Protein AF-A0A8S1SX66-F1 (afdb_monomer)

Structure (mmCIF, N/CA/C/O backbone):
data_AF-A0A8S1SX66-F1
#
_entry.id   AF-A0A8S1SX66-F1
#
loop_
_atom_site.group_PDB
_atom_site.id
_atom_site.type_symbol
_atom_site.label_atom_id
_atom_site.label_alt_id
_atom_site.label_comp_id
_atom_site.label_asym_id
_atom_site.label_entity_id
_atom_site.label_seq_id
_atom_site.pdbx_PDB_ins_code
_atom_site.Cartn_x
_atom_site.Cartn_y
_atom_site.Cartn_z
_atom_site.occupancy
_atom_site.B_iso_or_equiv
_atom_site.auth_seq_id
_atom_site.auth_comp_id
_atom_site.auth_asym_id
_atom_site.auth_atom_id
_atom_site.pdbx_PDB_model_num
ATOM 1 N N . MET A 1 1 ? 19.775 -59.745 -16.592 1.00 40.16 1 MET A N 1
ATOM 2 C CA . MET A 1 1 ? 20.466 -58.451 -16.798 1.00 40.16 1 MET A CA 1
ATOM 3 C C . MET A 1 1 ? 19.422 -57.358 -16.955 1.00 40.16 1 MET A C 1
ATOM 5 O O . MET A 1 1 ? 18.694 -57.362 -17.938 1.00 40.16 1 MET A O 1
ATOM 9 N N . ILE A 1 2 ? 19.294 -56.483 -15.960 1.00 39.69 2 ILE A N 1
ATOM 10 C CA . ILE A 1 2 ? 18.308 -55.395 -15.938 1.00 39.69 2 ILE A CA 1
ATOM 11 C C . ILE A 1 2 ? 18.896 -54.216 -16.726 1.00 39.69 2 ILE A C 1
ATOM 13 O O . ILE A 1 2 ? 19.947 -53.696 -16.360 1.00 39.69 2 ILE A O 1
ATOM 17 N N . LYS A 1 3 ? 18.255 -53.821 -17.834 1.00 41.28 3 LYS A N 1
ATOM 18 C CA . LYS A 1 3 ? 18.639 -52.632 -18.610 1.00 41.28 3 LYS A CA 1
ATOM 19 C C . LYS A 1 3 ? 18.069 -51.392 -17.925 1.00 41.28 3 LYS A C 1
ATOM 21 O O . LYS A 1 3 ? 16.873 -51.134 -18.004 1.00 41.28 3 LYS A O 1
ATOM 26 N N . ILE A 1 4 ? 18.933 -50.633 -17.260 1.00 50.16 4 ILE A N 1
ATOM 27 C CA . ILE A 1 4 ? 18.604 -49.313 -16.721 1.00 50.16 4 ILE A CA 1
ATOM 28 C C . ILE A 1 4 ? 18.578 -48.337 -17.904 1.00 50.16 4 ILE A C 1
ATOM 30 O O . ILE A 1 4 ? 19.611 -48.034 -18.498 1.00 50.16 4 ILE A O 1
ATOM 34 N N . GLN A 1 5 ? 17.385 -47.887 -18.291 1.00 44.50 5 GLN A N 1
ATOM 35 C CA . GLN A 1 5 ? 17.228 -46.760 -19.208 1.00 44.50 5 GLN A CA 1
ATOM 36 C C . GLN A 1 5 ? 17.533 -45.476 -18.439 1.00 44.50 5 GLN A C 1
ATOM 38 O O . GLN A 1 5 ? 16.726 -45.011 -17.635 1.00 4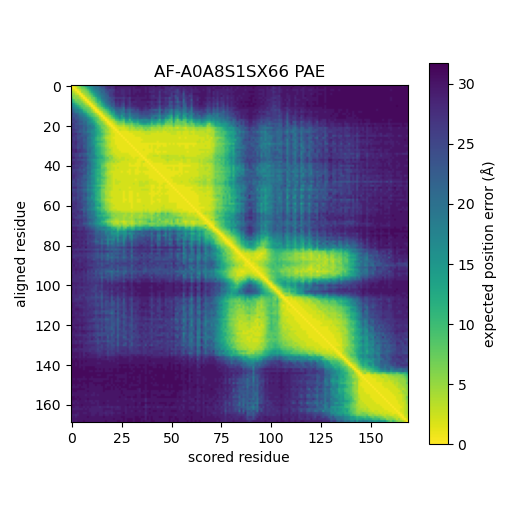4.50 5 GLN A O 1
ATOM 43 N N . ASN A 1 6 ? 18.707 -44.903 -18.693 1.00 43.19 6 ASN A N 1
ATOM 44 C CA . ASN A 1 6 ? 19.032 -43.557 -18.243 1.00 43.19 6 ASN A CA 1
ATOM 45 C C . ASN A 1 6 ? 18.054 -42.581 -18.912 1.00 43.19 6 ASN A C 1
ATOM 47 O O . ASN A 1 6 ? 18.096 -42.383 -20.128 1.00 43.19 6 ASN A O 1
ATOM 51 N N . LYS A 1 7 ? 17.151 -41.986 -18.123 1.00 42.59 7 LYS A N 1
ATOM 52 C CA . LYS A 1 7 ? 16.384 -40.814 -18.547 1.00 42.59 7 LYS A CA 1
ATOM 53 C C . LYS A 1 7 ? 17.382 -39.689 -18.802 1.00 42.59 7 LYS A C 1
ATOM 55 O O . LYS A 1 7 ? 18.031 -39.209 -17.881 1.00 42.59 7 LYS A O 1
ATOM 60 N N . VAL A 1 8 ? 17.526 -39.310 -20.066 1.00 47.22 8 VAL A N 1
ATOM 61 C CA . VAL A 1 8 ? 18.259 -38.109 -20.457 1.00 47.22 8 VAL A CA 1
ATOM 62 C C . VAL A 1 8 ? 17.410 -36.919 -20.025 1.00 47.22 8 VAL A C 1
ATOM 64 O O . VAL A 1 8 ? 16.393 -36.611 -20.649 1.00 47.22 8 VAL A O 1
ATOM 67 N N . ASP A 1 9 ? 17.806 -36.280 -18.928 1.00 44.56 9 ASP A N 1
ATOM 68 C CA . ASP A 1 9 ? 17.253 -35.000 -18.508 1.00 44.56 9 ASP A CA 1
ATOM 69 C C . ASP A 1 9 ? 17.629 -33.940 -19.548 1.00 44.56 9 ASP A C 1
ATOM 71 O O . ASP A 1 9 ? 18.696 -33.327 -19.502 1.00 44.56 9 ASP A O 1
ATOM 75 N N . ASN A 1 10 ? 16.730 -33.706 -20.505 1.00 49.38 10 ASN A N 1
ATO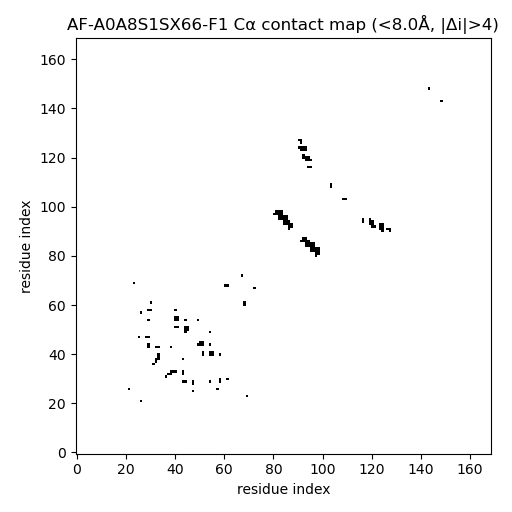M 76 C CA . ASN A 1 10 ? 16.772 -32.537 -21.379 1.00 49.38 10 ASN A CA 1
ATOM 77 C C . ASN A 1 10 ? 16.413 -31.285 -20.564 1.00 49.38 10 ASN A C 1
ATOM 79 O O . ASN A 1 10 ? 15.361 -30.674 -20.745 1.00 49.38 10 ASN A O 1
ATOM 83 N N . SER A 1 11 ? 17.308 -30.876 -19.668 1.00 50.81 11 SER A N 1
ATOM 84 C CA . SER A 1 11 ? 17.275 -29.579 -18.993 1.00 50.81 11 SER A CA 1
ATOM 85 C C . SER A 1 11 ? 17.805 -28.478 -19.922 1.00 50.81 11 SER A C 1
ATOM 87 O O . SER A 1 11 ? 18.683 -27.692 -19.576 1.00 50.81 11 SER A O 1
ATOM 89 N N . GLN A 1 12 ? 17.257 -28.388 -21.138 1.00 55.28 12 GLN A N 1
ATOM 90 C CA . GLN A 1 12 ? 17.475 -27.215 -21.979 1.00 55.28 12 GLN A CA 1
ATOM 91 C C . GLN A 1 12 ? 16.670 -26.056 -21.389 1.00 55.28 12 GLN A C 1
ATOM 93 O O . GLN A 1 12 ? 15.503 -25.841 -21.717 1.00 55.28 12 GLN A O 1
ATOM 98 N N . GLN A 1 13 ? 17.297 -25.303 -20.482 1.00 55.94 13 GLN A N 1
ATOM 99 C CA . GLN A 1 13 ? 16.814 -23.975 -20.130 1.00 55.94 13 GLN A CA 1
ATOM 100 C C . GLN A 1 13 ? 16.628 -23.186 -21.436 1.00 55.94 13 GLN A C 1
ATOM 102 O O . GLN A 1 13 ? 17.541 -23.181 -22.268 1.00 55.94 13 GLN A O 1
ATOM 107 N N . PRO A 1 14 ? 15.476 -22.529 -21.661 1.00 54.72 14 PRO A N 1
ATOM 108 C CA . PRO A 1 14 ? 15.294 -21.735 -22.863 1.00 54.72 14 PRO A CA 1
ATOM 109 C C . PRO A 1 14 ? 16.390 -20.673 -22.883 1.00 54.72 14 PRO A C 1
ATOM 111 O O . PRO A 1 14 ? 16.459 -19.850 -21.969 1.00 54.72 14 PRO A O 1
ATOM 114 N N . LEU A 1 15 ? 17.251 -20.717 -23.909 1.00 56.69 15 LEU A N 1
ATOM 115 C CA . LEU A 1 15 ? 18.276 -19.711 -24.183 1.00 56.69 15 LEU A CA 1
ATOM 116 C C . LEU A 1 15 ? 17.625 -18.337 -24.039 1.00 56.69 15 LEU A C 1
ATOM 118 O O . LEU A 1 15 ? 16.840 -17.915 -24.896 1.00 56.69 15 LEU A O 1
ATOM 122 N N . GLN A 1 16 ? 17.895 -17.663 -22.920 1.00 52.31 16 GLN A N 1
ATOM 123 C CA . GLN A 1 16 ? 17.371 -16.333 -22.670 1.00 52.31 16 GLN A CA 1
ATOM 124 C C . GLN A 1 16 ? 17.992 -15.425 -23.723 1.00 52.31 16 GLN A C 1
ATOM 126 O O . GLN A 1 16 ? 19.132 -14.985 -23.586 1.00 52.31 16 GLN A O 1
ATOM 131 N N . ARG A 1 17 ? 17.257 -15.186 -24.816 1.00 58.44 17 ARG A N 1
ATOM 132 C CA . ARG A 1 17 ? 17.672 -14.268 -25.874 1.00 58.44 17 ARG A CA 1
ATOM 133 C C . ARG A 1 17 ? 17.990 -12.937 -25.208 1.00 58.44 17 ARG A C 1
ATOM 135 O O . ARG A 1 17 ? 17.082 -12.264 -24.711 1.00 58.44 17 ARG A O 1
ATOM 142 N N . GLN A 1 18 ? 19.273 -12.582 -25.174 1.00 59.94 18 GLN A N 1
ATOM 143 C CA . GLN A 1 18 ? 19.711 -11.299 -24.649 1.00 59.94 18 GLN A CA 1
ATOM 144 C C . GLN A 1 18 ? 18.992 -10.215 -25.448 1.00 59.94 18 GLN A C 1
ATOM 146 O O . GLN A 1 18 ? 19.126 -10.107 -26.668 1.00 59.94 18 GLN A O 1
ATOM 151 N N . ARG A 1 19 ? 18.131 -9.456 -24.769 1.00 64.12 19 ARG A N 1
ATOM 152 C CA . ARG A 1 19 ? 17.422 -8.350 -25.406 1.00 64.12 19 ARG A CA 1
ATOM 153 C C . ARG A 1 19 ? 18.451 -7.279 -25.733 1.00 64.12 19 ARG A C 1
ATOM 155 O O . ARG A 1 19 ? 19.083 -6.754 -24.819 1.00 64.12 19 ARG A O 1
ATOM 162 N N . LEU A 1 20 ? 18.574 -6.943 -27.016 1.00 71.38 20 LEU A N 1
ATOM 163 C CA . LEU A 1 20 ? 19.331 -5.773 -27.448 1.00 71.38 20 LEU A CA 1
ATOM 164 C C . LEU A 1 20 ? 18.799 -4.554 -26.692 1.00 71.38 20 LEU A C 1
ATOM 166 O O . LEU A 1 20 ? 17.596 -4.265 -26.716 1.00 71.38 20 LEU A O 1
ATOM 170 N N . LYS A 1 21 ? 19.687 -3.883 -25.958 1.00 79.12 21 LYS A N 1
ATOM 171 C CA . LYS A 1 21 ? 19.344 -2.639 -25.278 1.00 79.12 21 LYS A CA 1
ATOM 172 C C . LYS A 1 21 ? 19.155 -1.576 -26.355 1.00 79.12 21 LYS A C 1
ATOM 174 O O . LYS A 1 21 ? 20.014 -1.396 -27.203 1.00 79.12 21 LYS A O 1
ATOM 179 N N . ILE A 1 22 ? 17.998 -0.923 -26.334 1.00 84.25 22 ILE A N 1
ATOM 180 C CA . ILE A 1 22 ? 17.727 0.244 -27.174 1.00 84.25 22 ILE A CA 1
ATOM 181 C C . ILE A 1 22 ? 18.143 1.470 -26.373 1.00 84.25 22 ILE A C 1
ATOM 183 O O . ILE A 1 22 ? 17.662 1.646 -25.240 1.00 84.25 22 ILE A O 1
ATOM 187 N N . ASP A 1 23 ? 18.998 2.289 -26.974 1.00 88.81 23 ASP A N 1
ATOM 188 C CA . ASP A 1 23 ? 19.523 3.506 -26.368 1.00 88.81 23 ASP A CA 1
ATOM 189 C C . ASP A 1 23 ? 18.421 4.514 -26.046 1.00 88.81 23 ASP A C 1
ATOM 191 O O . ASP A 1 23 ? 17.332 4.520 -26.630 1.00 88.81 23 ASP A O 1
ATOM 195 N N . GLN A 1 24 ? 18.685 5.348 -25.040 1.00 88.12 24 GLN A N 1
ATOM 196 C CA . GLN A 1 24 ? 17.721 6.346 -24.577 1.00 88.12 24 GLN A CA 1
ATOM 197 C C . GLN A 1 24 ? 17.450 7.407 -25.644 1.00 88.12 24 GLN A C 1
ATOM 199 O O . GLN A 1 24 ? 16.295 7.778 -25.829 1.00 88.12 24 GLN A O 1
ATOM 204 N N . GLU A 1 25 ? 18.477 7.813 -26.387 1.00 91.19 25 GLU A N 1
ATOM 205 C CA . GLU A 1 25 ? 18.367 8.777 -27.483 1.00 91.19 25 GLU A CA 1
ATOM 206 C C . GLU A 1 25 ? 17.412 8.285 -28.578 1.00 91.19 25 GLU A C 1
ATOM 208 O O . GLU A 1 25 ? 16.4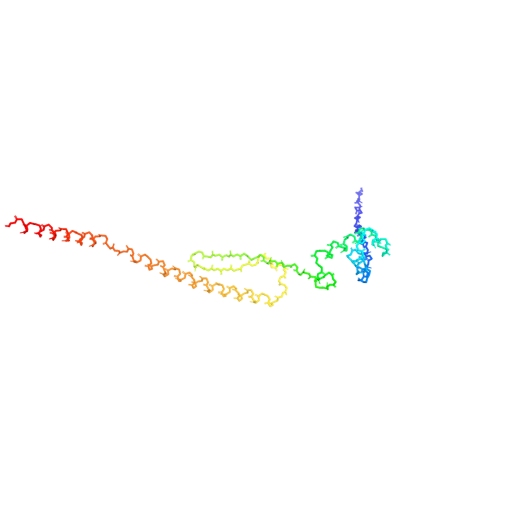73 8.982 -28.951 1.00 91.19 25 GLU A O 1
ATOM 213 N N . VAL A 1 26 ? 17.546 7.023 -28.997 1.00 92.00 26 VAL A N 1
ATOM 214 C CA . VAL A 1 26 ? 16.659 6.408 -29.998 1.00 92.00 26 VAL A CA 1
ATOM 215 C C . VAL A 1 26 ? 15.202 6.376 -29.517 1.00 92.00 26 VAL A C 1
ATOM 217 O O . VAL A 1 26 ? 14.275 6.576 -30.302 1.00 92.00 26 VAL A O 1
ATOM 220 N N . LYS A 1 27 ? 14.968 6.152 -28.217 1.00 93.50 27 LYS A N 1
ATOM 221 C CA . LYS A 1 27 ? 13.613 6.204 -27.641 1.00 93.50 27 LYS A CA 1
ATOM 222 C C . LYS A 1 27 ? 13.053 7.622 -27.635 1.00 93.50 27 LYS A C 1
ATOM 224 O O . LYS A 1 27 ? 11.873 7.784 -27.927 1.00 93.50 27 LYS A O 1
ATOM 229 N N . LEU A 1 28 ? 13.872 8.614 -27.288 1.00 94.00 28 LEU A N 1
ATOM 230 C CA . LEU A 1 28 ? 13.477 10.020 -27.273 1.00 94.00 28 LEU A CA 1
ATOM 231 C C . LEU A 1 28 ? 13.128 10.503 -28.679 1.00 94.00 28 LEU A C 1
ATOM 233 O O . LEU A 1 28 ? 12.046 11.047 -28.876 1.00 94.00 28 LEU A O 1
ATOM 237 N N . ASN A 1 29 ? 13.979 10.207 -29.659 1.00 95.19 29 ASN A N 1
ATOM 238 C CA . ASN A 1 29 ? 13.749 10.576 -31.053 1.00 95.19 29 ASN A CA 1
ATOM 239 C C . ASN A 1 29 ? 12.485 9.908 -31.607 1.00 95.19 29 ASN A C 1
ATOM 241 O O . ASN A 1 29 ? 11.679 10.569 -32.257 1.00 95.19 29 ASN A O 1
ATOM 245 N N . LEU A 1 30 ? 12.241 8.634 -31.268 1.00 96.56 30 LEU A N 1
ATOM 246 C CA . LEU A 1 30 ? 10.982 7.965 -31.602 1.00 96.56 30 LEU A CA 1
ATOM 247 C C . LEU A 1 30 ? 9.767 8.696 -31.014 1.00 96.56 30 LEU A C 1
ATOM 249 O O . LEU A 1 30 ? 8.772 8.874 -31.710 1.00 96.56 30 LEU A O 1
ATOM 253 N N . ILE A 1 31 ? 9.826 9.087 -29.740 1.00 95.81 31 ILE A N 1
ATOM 254 C CA . ILE A 1 31 ? 8.724 9.778 -29.057 1.00 95.81 31 ILE A CA 1
ATOM 255 C C . ILE A 1 31 ? 8.478 11.149 -29.688 1.00 95.81 31 ILE A C 1
ATOM 257 O O . ILE A 1 31 ? 7.333 11.460 -30.005 1.00 95.81 31 ILE A O 1
ATOM 261 N N . ASN A 1 32 ? 9.535 11.924 -29.933 1.00 95.94 32 ASN A N 1
ATOM 262 C CA . ASN A 1 32 ? 9.444 13.235 -30.573 1.00 95.94 32 ASN A CA 1
ATOM 263 C C . ASN A 1 32 ? 8.831 13.129 -31.973 1.00 95.94 32 ASN A C 1
ATOM 265 O O . ASN A 1 32 ? 7.914 13.879 -32.284 1.00 95.94 32 ASN A O 1
ATOM 269 N N . SER A 1 33 ? 9.236 12.140 -32.771 1.00 96.56 33 SER A N 1
ATOM 270 C CA . SER A 1 33 ? 8.639 11.907 -34.089 1.00 96.56 33 SER A CA 1
ATOM 271 C C . SER A 1 33 ? 7.151 11.570 -34.034 1.00 96.56 33 SER A C 1
ATOM 273 O O . SER A 1 33 ? 6.395 11.950 -34.920 1.00 96.56 33 SER A O 1
ATOM 275 N N . VAL A 1 34 ? 6.696 10.862 -32.999 1.00 96.38 34 VAL A N 1
ATOM 276 C CA . VAL A 1 34 ? 5.269 10.535 -32.865 1.00 96.38 34 VAL A CA 1
ATOM 277 C C . VAL A 1 34 ? 4.458 11.711 -32.312 1.00 96.38 34 VAL A C 1
ATOM 279 O O . VAL A 1 34 ? 3.310 11.887 -32.707 1.00 96.38 34 VAL A O 1
ATOM 282 N N . ILE A 1 35 ? 5.021 12.502 -31.396 1.00 94.94 35 ILE A N 1
ATOM 283 C CA . ILE A 1 35 ? 4.288 13.548 -30.663 1.00 94.94 35 ILE A CA 1
ATOM 284 C C . ILE A 1 35 ? 4.413 14.915 -31.325 1.00 94.94 35 ILE A C 1
ATOM 286 O O . ILE A 1 35 ? 3.408 15.587 -31.514 1.00 94.94 35 ILE A O 1
ATOM 290 N N . ASN A 1 36 ? 5.632 15.323 -31.668 1.00 94.12 36 ASN A N 1
ATOM 291 C CA . ASN A 1 36 ? 5.906 16.644 -32.225 1.00 94.12 36 ASN A CA 1
ATOM 292 C C . ASN A 1 36 ? 5.682 16.630 -33.742 1.00 94.12 36 ASN A C 1
ATOM 294 O O . ASN A 1 36 ? 4.975 17.487 -34.267 1.00 94.12 36 ASN A O 1
ATOM 298 N N . ASP A 1 37 ? 6.187 15.601 -34.430 1.00 94.00 37 ASP A N 1
ATOM 299 C CA . ASP A 1 37 ? 6.054 15.480 -35.893 1.00 94.00 37 ASP A CA 1
ATOM 300 C C . ASP A 1 37 ? 4.755 14.766 -36.314 1.00 94.00 37 ASP A C 1
ATOM 302 O O . ASP A 1 37 ? 4.502 14.575 -37.502 1.00 94.00 37 ASP A O 1
ATOM 306 N N . HIS A 1 38 ? 3.925 14.355 -35.345 1.00 94.56 38 HIS A N 1
ATOM 307 C CA . HIS A 1 38 ? 2.633 13.686 -35.551 1.00 94.56 38 HIS A CA 1
ATOM 308 C C . HIS A 1 38 ? 2.705 12.422 -36.431 1.00 94.56 38 HIS A C 1
ATOM 310 O O . HIS A 1 38 ? 1.713 12.007 -37.040 1.00 94.56 38 HIS A O 1
ATOM 316 N N . LEU A 1 39 ? 3.870 11.767 -36.490 1.00 95.38 39 LEU A N 1
ATOM 317 C CA . LEU A 1 39 ? 4.045 10.569 -37.300 1.00 95.38 39 LEU A CA 1
ATOM 318 C C . LEU A 1 39 ? 3.361 9.360 -36.642 1.00 95.38 39 LEU A C 1
ATOM 320 O O . LEU A 1 39 ? 3.549 9.094 -35.451 1.00 95.38 39 LEU A O 1
ATOM 324 N N . PRO A 1 40 ? 2.646 8.520 -37.412 1.00 96.88 40 PRO A N 1
ATOM 325 C CA . PRO A 1 40 ? 2.202 7.221 -36.935 1.00 96.88 40 PRO A CA 1
ATOM 326 C C . PRO A 1 40 ? 3.377 6.404 -36.388 1.00 96.88 40 PRO A C 1
ATOM 328 O O . PRO A 1 40 ? 4.441 6.335 -37.005 1.00 96.88 40 PRO A O 1
ATOM 331 N N . VAL A 1 41 ? 3.164 5.683 -35.282 1.00 96.06 41 VAL A N 1
ATOM 332 C CA . VAL A 1 41 ? 4.206 4.869 -34.614 1.00 96.06 41 VAL A CA 1
ATOM 333 C C . VAL A 1 41 ? 4.932 3.932 -35.587 1.00 96.06 41 VAL A C 1
ATOM 335 O O . VAL A 1 41 ? 6.123 3.679 -35.442 1.00 96.06 41 VAL A O 1
ATOM 338 N N . TYR A 1 42 ? 4.228 3.415 -36.596 1.00 96.69 42 TYR A N 1
ATOM 339 C CA . TYR A 1 42 ? 4.817 2.581 -37.643 1.00 96.69 42 TYR A CA 1
ATOM 340 C C . TYR A 1 42 ? 5.829 3.332 -38.522 1.00 96.69 42 TYR A C 1
ATOM 342 O O . TYR A 1 42 ? 6.895 2.795 -38.820 1.00 96.69 42 TYR A O 1
ATOM 350 N N . GLN A 1 43 ? 5.519 4.568 -38.912 1.00 96.19 43 GLN A N 1
ATOM 351 C CA . GLN A 1 43 ? 6.401 5.405 -39.726 1.00 96.19 43 GLN A CA 1
ATOM 352 C C . GLN A 1 43 ? 7.603 5.886 -38.909 1.00 96.19 43 GLN A C 1
ATOM 354 O O . GLN A 1 43 ? 8.740 5.740 -39.356 1.00 96.19 43 GLN A O 1
ATOM 359 N N . ALA A 1 44 ? 7.378 6.322 -37.667 1.00 96.62 44 ALA A N 1
ATOM 360 C CA . ALA A 1 44 ? 8.459 6.684 -36.752 1.00 96.62 44 ALA A CA 1
ATOM 361 C C . ALA A 1 44 ? 9.387 5.485 -36.454 1.00 96.62 44 ALA A C 1
ATOM 363 O O . ALA A 1 44 ? 10.605 5.636 -36.379 1.00 96.62 44 ALA A O 1
ATOM 364 N N . ALA A 1 45 ? 8.843 4.264 -36.357 1.00 96.44 45 ALA A N 1
ATOM 365 C CA . ALA A 1 45 ? 9.651 3.054 -36.196 1.00 96.44 45 ALA A CA 1
ATOM 366 C C . ALA A 1 45 ? 10.578 2.805 -37.395 1.00 96.44 45 ALA A C 1
ATOM 368 O O . ALA A 1 45 ? 11.740 2.456 -37.196 1.00 96.44 45 ALA A O 1
ATOM 369 N N . LYS A 1 46 ? 10.086 3.004 -38.627 1.00 95.25 46 LYS A N 1
ATOM 370 C CA . LYS A 1 46 ? 10.917 2.902 -39.836 1.00 95.25 46 LYS A CA 1
ATOM 371 C C . LYS A 1 46 ? 12.021 3.955 -39.850 1.00 95.25 46 LYS A C 1
ATOM 373 O O . LYS A 1 46 ? 13.168 3.599 -40.105 1.00 95.25 46 LYS A O 1
ATOM 378 N N . LEU A 1 47 ? 11.681 5.206 -39.533 1.00 95.31 47 LEU A N 1
ATOM 379 C CA . LEU A 1 47 ? 12.621 6.330 -39.507 1.00 95.31 47 LEU A CA 1
ATOM 380 C C . LEU A 1 47 ? 13.806 6.054 -38.568 1.00 95.31 47 LEU A C 1
ATOM 382 O O . LEU A 1 47 ? 14.962 6.198 -38.957 1.00 95.31 47 LEU A O 1
ATOM 386 N N . HIS A 1 48 ? 13.517 5.548 -37.368 1.00 93.12 48 HIS A N 1
ATOM 387 C CA . HIS A 1 48 ? 14.522 5.266 -36.335 1.00 93.12 48 HIS A CA 1
ATOM 388 C C . HIS A 1 48 ? 15.072 3.833 -36.376 1.00 93.12 48 HIS A C 1
ATOM 390 O O . HIS A 1 48 ? 15.670 3.370 -35.405 1.00 93.12 48 HIS A O 1
ATOM 396 N N . LYS A 1 49 ? 14.863 3.105 -37.484 1.00 94.00 49 LYS A N 1
ATOM 397 C CA . LYS A 1 49 ? 15.352 1.728 -37.704 1.00 94.00 49 LYS A CA 1
ATOM 398 C C . LYS A 1 49 ? 14.983 0.753 -36.568 1.00 94.00 49 LYS A C 1
ATOM 400 O O . LYS A 1 49 ? 15.740 -0.156 -36.226 1.00 94.00 49 LYS A O 1
ATOM 405 N N . LEU A 1 50 ? 13.791 0.913 -35.991 1.00 92.44 50 LEU A N 1
ATOM 406 C CA . LEU A 1 50 ? 13.247 0.060 -34.936 1.00 92.44 50 LEU A CA 1
ATOM 407 C C . LEU A 1 50 ? 12.215 -0.930 -35.481 1.00 92.44 50 LEU A C 1
ATOM 409 O O . LEU A 1 50 ? 11.397 -0.621 -36.346 1.00 92.44 50 LEU A O 1
ATOM 413 N N . LYS A 1 51 ? 12.162 -2.126 -34.882 1.00 94.19 51 LYS A N 1
ATOM 414 C CA . LYS A 1 51 ? 11.022 -3.031 -35.083 1.00 94.19 51 LYS A CA 1
ATOM 415 C C . LYS A 1 51 ? 9.748 -2.356 -34.579 1.00 94.19 51 LYS A C 1
ATOM 417 O O . LYS A 1 51 ? 9.717 -1.848 -33.457 1.00 94.19 51 LYS A O 1
ATOM 422 N N . TYR A 1 52 ? 8.676 -2.437 -35.367 1.00 95.19 52 TYR A N 1
ATOM 423 C CA . TYR A 1 52 ? 7.389 -1.836 -35.015 1.00 95.19 52 TYR A CA 1
ATOM 424 C C . TYR A 1 52 ? 6.873 -2.287 -33.639 1.00 95.19 52 TYR A C 1
ATOM 426 O O . TYR A 1 52 ? 6.401 -1.465 -32.859 1.00 95.19 52 TYR A O 1
ATOM 434 N N . SER A 1 53 ? 7.021 -3.571 -33.293 1.00 94.50 53 SER A N 1
ATOM 435 C CA . SER A 1 53 ? 6.633 -4.089 -31.974 1.00 94.50 53 SER A CA 1
ATOM 436 C C . SER A 1 53 ? 7.377 -3.386 -30.835 1.00 94.50 53 SER A C 1
ATOM 438 O O . SER A 1 53 ? 6.750 -2.953 -29.869 1.00 94.50 53 SER A O 1
ATOM 440 N N . SER A 1 54 ? 8.693 -3.200 -30.967 1.00 93.31 54 SER A N 1
ATOM 441 C CA . SER A 1 54 ? 9.507 -2.459 -29.999 1.00 93.31 54 SER A CA 1
ATOM 442 C C . SER A 1 54 ? 9.060 -1.004 -29.889 1.00 93.31 54 SER A C 1
ATOM 444 O O . SER A 1 54 ? 8.841 -0.526 -28.778 1.00 93.31 54 SER A O 1
ATOM 446 N N . ALA A 1 55 ? 8.860 -0.321 -31.019 1.00 94.88 55 ALA A N 1
ATOM 447 C CA . ALA A 1 55 ? 8.399 1.067 -31.051 1.00 94.88 55 ALA A CA 1
ATOM 448 C C . ALA A 1 55 ? 7.023 1.235 -30.386 1.00 94.88 55 ALA A C 1
ATOM 450 O O . ALA A 1 55 ? 6.839 2.111 -29.541 1.00 94.88 55 ALA A O 1
ATOM 451 N N . LYS A 1 56 ? 6.082 0.327 -30.674 1.00 96.06 56 LYS A N 1
ATOM 452 C CA . LYS A 1 56 ? 4.759 0.279 -30.037 1.00 96.06 56 LYS A CA 1
ATOM 453 C C . LYS A 1 56 ? 4.861 0.106 -28.522 1.00 96.06 56 LYS A C 1
ATOM 455 O O . LYS A 1 56 ? 4.143 0.774 -27.781 1.00 96.06 56 LYS A O 1
ATOM 460 N N . HIS A 1 57 ? 5.748 -0.767 -28.044 1.00 93.00 57 HIS A N 1
ATOM 461 C CA . HIS A 1 57 ? 5.976 -0.951 -26.608 1.00 93.00 57 HIS A CA 1
ATOM 462 C C . HIS A 1 57 ? 6.602 0.280 -25.944 1.00 93.00 57 HIS A C 1
ATOM 464 O O . HIS A 1 57 ? 6.162 0.664 -24.860 1.00 93.00 57 HIS A O 1
ATOM 470 N N . ILE A 1 58 ? 7.599 0.895 -26.584 1.00 92.31 58 ILE A N 1
ATOM 471 C CA . ILE A 1 58 ? 8.262 2.119 -26.110 1.00 92.31 58 ILE A CA 1
ATOM 472 C C . ILE A 1 58 ? 7.230 3.240 -25.973 1.00 92.31 58 ILE A C 1
ATOM 474 O O . ILE A 1 58 ? 7.070 3.786 -24.883 1.00 92.31 58 ILE A O 1
ATOM 478 N N . PHE A 1 59 ? 6.467 3.507 -27.034 1.00 94.44 59 PHE A N 1
ATOM 479 C CA . PHE A 1 59 ? 5.480 4.581 -27.048 1.00 94.44 59 PHE A CA 1
ATOM 480 C C . PHE A 1 59 ? 4.340 4.348 -26.046 1.00 94.44 59 PHE A C 1
ATOM 482 O O . PHE A 1 59 ? 3.991 5.244 -25.282 1.00 94.44 59 PHE A O 1
ATOM 489 N N . ARG A 1 60 ? 3.819 3.117 -25.946 1.00 93.25 60 ARG A N 1
ATOM 490 C CA . ARG A 1 60 ? 2.801 2.768 -24.938 1.00 93.25 60 ARG A CA 1
ATOM 491 C C . ARG A 1 60 ? 3.300 2.986 -23.507 1.00 93.25 60 ARG A C 1
ATOM 493 O O . ARG A 1 60 ? 2.529 3.397 -22.645 1.00 93.25 60 ARG A O 1
ATOM 500 N N . ASN A 1 61 ? 4.561 2.660 -23.228 1.00 89.00 61 ASN A N 1
ATOM 501 C CA . ASN A 1 61 ? 5.148 2.883 -21.908 1.00 89.00 61 ASN A CA 1
ATOM 502 C C . ASN A 1 61 ? 5.337 4.376 -21.623 1.00 89.00 61 ASN A C 1
ATOM 504 O O . ASN A 1 61 ? 5.088 4.791 -20.497 1.00 89.00 61 ASN A O 1
ATOM 508 N N . TYR A 1 62 ? 5.707 5.167 -22.633 1.00 91.00 62 TYR A N 1
ATOM 509 C CA . TYR A 1 62 ? 5.764 6.622 -22.519 1.00 91.00 62 TYR A CA 1
ATOM 510 C C . TYR A 1 62 ? 4.388 7.212 -22.197 1.00 91.00 62 TYR A C 1
ATOM 512 O O . TYR A 1 62 ? 4.257 7.924 -21.210 1.00 91.00 62 TYR A O 1
ATOM 520 N N . GLN A 1 63 ? 3.335 6.830 -22.926 1.00 91.06 63 GLN A N 1
ATOM 521 C CA . GLN A 1 63 ? 1.969 7.311 -22.661 1.00 91.06 63 GLN A CA 1
ATOM 522 C C . GLN A 1 63 ? 1.471 6.989 -21.243 1.00 91.06 63 GLN A C 1
ATOM 524 O O . GLN A 1 63 ? 0.673 7.729 -20.679 1.00 91.06 63 GLN A O 1
ATOM 529 N N . ARG A 1 64 ? 1.930 5.879 -20.656 1.00 86.25 64 ARG A N 1
ATOM 530 C CA . ARG A 1 64 ? 1.552 5.466 -19.296 1.00 86.25 64 ARG A CA 1
ATOM 531 C C . ARG A 1 64 ? 2.261 6.246 -18.193 1.00 86.25 64 A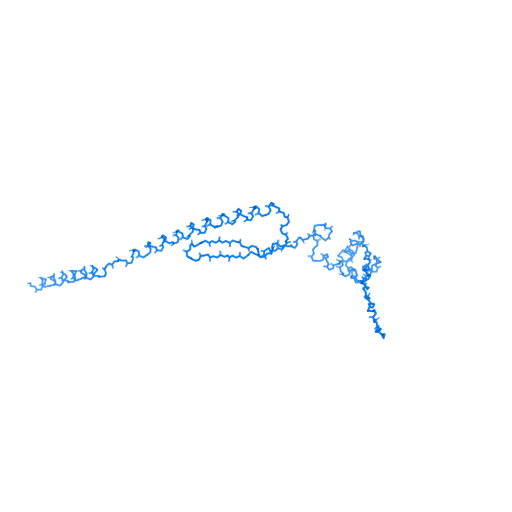RG A C 1
ATOM 533 O O . ARG A 1 64 ? 1.800 6.212 -17.055 1.00 86.25 64 ARG A O 1
ATOM 540 N N . ASP A 1 65 ? 3.405 6.848 -18.493 1.00 82.81 65 ASP A N 1
ATOM 541 C CA . ASP A 1 65 ? 4.249 7.501 -17.497 1.00 82.81 65 ASP A CA 1
ATOM 542 C C . ASP A 1 65 ? 5.136 8.564 -18.148 1.00 82.81 65 ASP A C 1
ATOM 544 O O . ASP A 1 65 ? 6.362 8.463 -18.150 1.00 82.81 65 ASP A O 1
ATOM 548 N N . THR A 1 66 ? 4.504 9.574 -18.744 1.00 83.38 66 THR A N 1
ATOM 549 C CA . THR A 1 66 ? 5.185 10.587 -19.564 1.00 83.38 66 THR A CA 1
ATOM 550 C C . THR A 1 66 ? 6.282 11.312 -18.787 1.00 83.38 66 THR A C 1
ATOM 552 O O . THR A 1 66 ? 7.348 11.579 -19.333 1.00 83.38 66 THR A O 1
ATOM 555 N N . HIS A 1 67 ? 6.058 11.576 -17.497 1.00 80.31 67 HIS A N 1
ATOM 556 C CA . HIS A 1 67 ? 6.981 12.330 -16.643 1.00 80.31 67 HIS A CA 1
ATOM 557 C C . HIS A 1 67 ? 8.173 11.497 -16.153 1.00 80.31 67 HIS A C 1
ATOM 559 O O . HIS A 1 67 ? 9.257 12.039 -15.959 1.00 80.31 67 HIS A O 1
ATOM 565 N N . ASN A 1 68 ? 8.008 10.179 -15.981 1.00 78.75 68 ASN A N 1
ATOM 566 C CA . ASN A 1 68 ? 9.066 9.305 -15.457 1.00 78.75 68 ASN A CA 1
ATOM 567 C C . ASN A 1 68 ? 9.624 8.325 -16.489 1.00 78.75 68 ASN A C 1
ATOM 569 O O . ASN A 1 68 ? 10.416 7.455 -16.137 1.00 78.75 68 ASN A O 1
ATOM 573 N N . PHE A 1 69 ? 9.250 8.445 -17.762 1.00 81.69 69 PHE A N 1
ATOM 574 C CA . PHE A 1 69 ? 9.599 7.463 -18.787 1.00 81.69 69 PHE A CA 1
ATOM 575 C C . PHE A 1 69 ? 11.113 7.200 -18.911 1.00 81.69 69 PHE A C 1
ATOM 577 O O . PHE A 1 69 ? 11.536 6.056 -19.097 1.00 81.69 69 PHE A O 1
ATOM 584 N N . PHE A 1 70 ? 11.933 8.246 -18.775 1.00 79.94 70 PHE A N 1
ATOM 585 C CA . PHE A 1 70 ? 13.397 8.144 -18.796 1.00 79.94 70 PHE A CA 1
ATOM 586 C C . PHE A 1 70 ? 14.028 8.050 -17.406 1.00 79.94 70 PHE A C 1
ATOM 588 O O . PHE A 1 70 ? 15.238 7.824 -17.297 1.00 79.94 70 PHE A O 1
ATOM 595 N N . SER A 1 71 ? 13.242 8.210 -16.341 1.00 77.25 71 SER A N 1
ATOM 596 C CA . SER A 1 71 ? 13.781 8.173 -14.991 1.00 77.25 71 SER A CA 1
ATOM 597 C C . SER A 1 71 ? 14.146 6.733 -14.617 1.00 77.25 71 SER A C 1
ATOM 599 O O . SER A 1 71 ? 13.447 5.763 -14.914 1.00 77.25 71 SER A O 1
ATOM 601 N N . LYS A 1 72 ? 15.289 6.565 -13.941 1.00 66.31 72 LYS A N 1
ATOM 602 C CA . LYS A 1 72 ? 15.703 5.263 -13.388 1.00 66.31 72 LYS A CA 1
ATOM 603 C C . LYS A 1 72 ? 14.861 4.859 -12.168 1.00 66.31 72 LYS A C 1
ATOM 605 O O . LYS A 1 72 ? 15.055 3.767 -11.632 1.00 66.31 72 LYS A O 1
ATOM 610 N N . GLN A 1 73 ? 13.939 5.714 -11.713 1.00 57.59 73 GLN A N 1
ATOM 611 C CA . GLN A 1 73 ? 13.059 5.431 -10.585 1.00 57.59 73 GLN A CA 1
ATOM 612 C C . GLN A 1 73 ? 11.980 4.436 -11.007 1.00 57.59 73 GLN A C 1
ATOM 614 O O . GLN A 1 73 ? 10.852 4.767 -11.361 1.00 57.59 73 GLN A O 1
ATOM 619 N N . ARG A 1 74 ? 12.336 3.155 -10.931 1.00 56.53 74 ARG A N 1
ATOM 620 C CA . ARG A 1 74 ? 11.376 2.058 -10.979 1.00 56.53 74 ARG A CA 1
ATOM 621 C C . ARG A 1 74 ? 10.327 2.312 -9.895 1.00 56.53 74 ARG A C 1
ATOM 623 O O . ARG A 1 74 ? 10.673 2.263 -8.715 1.00 56.53 74 ARG A O 1
ATOM 630 N N . LYS A 1 75 ? 9.065 2.554 -10.281 1.00 58.88 75 LYS A N 1
ATOM 631 C CA . LYS A 1 75 ? 7.926 2.601 -9.348 1.00 58.88 75 LYS A CA 1
ATOM 632 C C . LYS A 1 75 ? 8.020 1.375 -8.439 1.00 58.88 75 LYS A C 1
ATOM 634 O O . LYS A 1 75 ? 7.859 0.241 -8.905 1.00 58.88 75 LYS A O 1
ATOM 639 N N . ARG A 1 76 ? 8.384 1.582 -7.168 1.00 55.88 76 ARG A N 1
ATOM 640 C CA . ARG A 1 76 ? 8.468 0.495 -6.190 1.00 55.88 76 ARG A CA 1
ATOM 641 C C . ARG A 1 76 ? 7.063 -0.079 -6.084 1.00 55.88 76 ARG A C 1
ATOM 643 O O . ARG A 1 76 ? 6.127 0.636 -5.741 1.00 55.88 76 ARG A O 1
ATOM 650 N N . ARG A 1 77 ? 6.899 -1.360 -6.421 1.00 56.94 77 ARG A N 1
ATOM 651 C CA . ARG A 1 77 ? 5.662 -2.071 -6.095 1.00 56.94 77 ARG A CA 1
ATOM 652 C C . ARG A 1 77 ? 5.556 -2.054 -4.576 1.00 56.94 77 ARG A C 1
ATOM 654 O O . ARG A 1 77 ? 6.417 -2.619 -3.907 1.00 56.94 77 ARG A O 1
ATOM 661 N N . LEU A 1 78 ? 4.545 -1.370 -4.051 1.00 52.84 78 LEU A N 1
ATOM 662 C CA . LEU A 1 78 ? 4.239 -1.398 -2.631 1.00 52.84 78 LEU A CA 1
ATOM 663 C C . LEU A 1 78 ? 3.762 -2.818 -2.303 1.00 52.84 78 LEU A C 1
ATOM 665 O O . LEU A 1 78 ? 2.604 -3.155 -2.540 1.00 52.84 78 LEU A O 1
ATOM 669 N N . MET A 1 79 ? 4.658 -3.681 -1.823 1.00 55.09 79 MET A N 1
ATOM 670 C CA . MET A 1 79 ? 4.231 -4.937 -1.216 1.00 55.09 79 MET A CA 1
ATOM 671 C C . MET A 1 79 ? 3.644 -4.592 0.147 1.00 55.09 79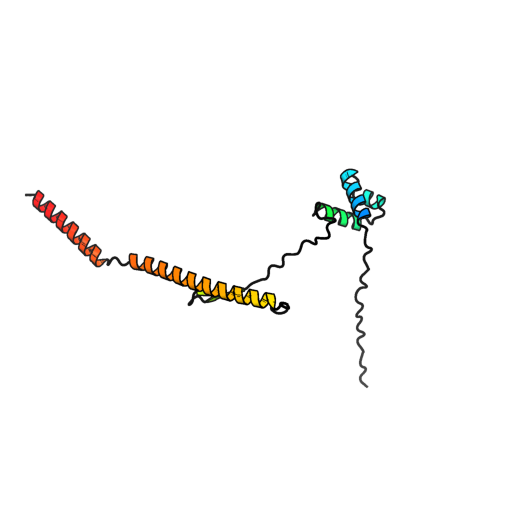 MET A C 1
ATOM 673 O O . MET A 1 79 ? 4.376 -4.273 1.082 1.00 55.09 79 MET A O 1
ATOM 677 N N . ARG A 1 80 ? 2.314 -4.600 0.245 1.00 53.75 80 ARG A N 1
ATOM 678 C CA . ARG A 1 80 ? 1.639 -4.534 1.540 1.00 53.75 80 ARG A CA 1
ATOM 679 C C . ARG A 1 80 ? 1.934 -5.847 2.264 1.00 53.75 80 ARG A C 1
ATOM 681 O O . ARG A 1 80 ? 1.583 -6.909 1.756 1.00 53.75 80 ARG A O 1
ATOM 688 N N . LYS A 1 81 ? 2.626 -5.781 3.405 1.00 59.16 81 LYS A N 1
ATOM 689 C CA . LYS A 1 81 ? 2.794 -6.942 4.285 1.00 59.16 81 LYS A CA 1
ATOM 690 C C . LYS A 1 81 ? 1.408 -7.296 4.841 1.00 59.16 81 LYS A C 1
ATOM 692 O O . LYS A 1 81 ? 0.730 -6.428 5.383 1.00 59.16 81 LYS A O 1
ATOM 697 N N . CYS A 1 82 ? 0.970 -8.540 4.668 1.00 56.72 82 CYS A N 1
ATOM 698 C CA . CYS A 1 82 ? -0.242 -9.041 5.313 1.00 56.72 82 CYS A CA 1
ATOM 699 C C . CYS A 1 82 ? 0.081 -9.295 6.791 1.00 56.72 82 CYS A C 1
ATOM 701 O O . CYS A 1 82 ? 0.834 -10.217 7.109 1.00 56.72 82 CYS A O 1
ATOM 703 N N . GLN A 1 83 ? -0.441 -8.445 7.673 1.00 69.56 83 GLN A N 1
ATOM 704 C CA . GLN A 1 83 ? -0.385 -8.644 9.118 1.00 69.56 83 GLN A CA 1
ATOM 705 C C . GLN A 1 83 ? -1.685 -9.306 9.555 1.00 69.56 83 GLN A C 1
ATOM 707 O O . GLN A 1 83 ? -2.768 -8.809 9.251 1.00 69.56 83 GLN A O 1
ATOM 712 N N . ASN A 1 84 ? -1.577 -10.430 10.253 1.00 77.62 84 ASN A N 1
ATOM 713 C CA . ASN A 1 84 ? -2.710 -11.011 10.953 1.00 77.62 84 ASN A CA 1
ATOM 714 C C . ASN A 1 84 ? -2.847 -10.343 12.308 1.00 77.62 84 ASN A C 1
ATOM 716 O O . ASN A 1 84 ? -1.854 -9.978 12.935 1.00 77.62 84 ASN A O 1
ATOM 720 N N . ILE A 1 85 ? -4.081 -10.201 12.761 1.00 81.25 85 ILE A N 1
ATOM 721 C CA . ILE A 1 85 ? -4.402 -9.569 14.032 1.00 81.25 85 ILE A CA 1
ATOM 722 C C . ILE A 1 85 ? -5.068 -10.634 14.892 1.00 81.25 85 ILE A C 1
ATOM 724 O O . ILE A 1 85 ? -6.047 -11.246 14.469 1.00 81.25 85 ILE A O 1
ATOM 728 N N . ILE A 1 86 ? -4.520 -10.872 16.080 1.00 81.12 86 ILE A N 1
ATOM 729 C CA . ILE A 1 86 ? -5.117 -11.744 17.091 1.00 81.12 86 ILE A CA 1
ATOM 730 C C . ILE A 1 86 ? -5.660 -10.840 18.189 1.00 81.12 86 ILE A C 1
ATOM 732 O O . ILE A 1 86 ? -4.930 -9.989 18.694 1.00 81.12 86 ILE A O 1
ATOM 736 N N . ILE A 1 87 ? -6.930 -11.026 18.539 1.00 84.62 87 ILE A N 1
ATOM 737 C CA . ILE A 1 87 ? -7.609 -10.270 19.590 1.00 84.62 87 ILE A CA 1
ATOM 738 C C . ILE A 1 87 ? -8.069 -11.264 20.650 1.00 84.62 87 ILE A C 1
ATOM 740 O O . ILE A 1 87 ? -8.871 -12.150 20.355 1.00 84.62 87 ILE A O 1
ATOM 744 N N . ASP A 1 88 ? -7.569 -11.122 21.872 1.00 85.50 88 ASP A N 1
ATOM 745 C CA . ASP A 1 88 ? -8.138 -11.797 23.033 1.00 85.50 88 ASP A CA 1
ATOM 746 C C . ASP A 1 88 ? -9.328 -10.979 23.543 1.00 85.50 88 ASP A C 1
ATOM 748 O O . ASP A 1 88 ? -9.180 -9.863 24.035 1.00 85.50 88 ASP A O 1
ATOM 752 N N . VAL A 1 89 ? -10.526 -11.539 23.404 1.00 82.00 89 VAL A N 1
ATOM 753 C CA . VAL A 1 89 ? -11.787 -10.869 23.740 1.00 82.00 89 VAL A CA 1
ATOM 754 C C . VAL A 1 89 ? -11.972 -10.724 25.254 1.00 82.00 89 VAL A C 1
ATOM 756 O O . VAL A 1 89 ? -12.653 -9.801 25.696 1.00 82.00 89 VAL A O 1
ATOM 759 N N . ALA A 1 90 ? -11.365 -11.605 26.055 1.00 82.62 90 ALA A N 1
ATOM 760 C CA . ALA A 1 90 ? -11.506 -11.571 27.508 1.00 82.62 90 ALA A CA 1
ATOM 761 C C . ALA A 1 90 ? -10.643 -10.471 28.141 1.00 82.62 90 ALA A C 1
ATOM 763 O O . ALA A 1 90 ? -11.057 -9.839 29.112 1.00 82.62 90 ALA A O 1
ATOM 764 N N . SER A 1 91 ? -9.451 -10.236 27.587 1.00 82.81 91 SER A N 1
ATOM 765 C CA . SER A 1 91 ? -8.499 -9.240 28.093 1.00 82.81 91 SER A CA 1
ATOM 766 C C . SER A 1 91 ? -8.440 -7.951 27.268 1.00 82.81 91 SER A C 1
ATOM 768 O O . SER A 1 91 ? -7.837 -6.971 27.707 1.00 82.81 91 SER A O 1
ATOM 770 N N . GLY A 1 92 ? -9.027 -7.947 26.069 1.00 81.00 92 GLY A N 1
ATOM 771 C CA . GLY A 1 92 ? -8.879 -6.868 25.095 1.00 81.00 92 GLY A CA 1
ATOM 772 C C . GLY A 1 92 ? -7.466 -6.758 24.514 1.00 81.00 92 GLY A C 1
ATOM 773 O O . GLY A 1 92 ? -7.109 -5.723 23.950 1.00 81.00 92 GLY A O 1
ATOM 774 N N . GLU A 1 93 ? -6.622 -7.782 24.669 1.00 87.88 93 GLU A N 1
ATOM 775 C CA . GLU A 1 93 ? -5.253 -7.756 24.160 1.00 87.88 93 GLU A CA 1
ATOM 776 C C . GLU A 1 93 ? -5.215 -7.975 22.641 1.00 87.88 93 GLU A C 1
ATOM 778 O O . GLU A 1 93 ? -5.702 -8.987 22.137 1.00 87.88 93 GLU A O 1
ATOM 783 N N . ILE A 1 94 ? -4.591 -7.048 21.909 1.00 86.06 94 ILE A N 1
ATOM 784 C CA . ILE A 1 94 ? -4.381 -7.142 20.462 1.00 86.06 94 ILE A CA 1
ATOM 785 C C . ILE A 1 94 ? -2.902 -7.435 20.191 1.00 86.06 94 ILE A C 1
ATOM 787 O O . ILE A 1 94 ? -2.017 -6.724 20.668 1.00 86.06 94 ILE A O 1
ATOM 791 N N . LYS A 1 95 ? -2.624 -8.468 19.390 1.00 83.00 95 LYS A N 1
ATOM 792 C CA . LYS A 1 95 ? -1.274 -8.831 18.926 1.00 83.00 95 LYS A CA 1
ATOM 793 C C . LYS A 1 95 ? -1.226 -8.852 17.402 1.00 83.00 95 LYS A C 1
ATOM 795 O O . LYS A 1 95 ? -2.079 -9.475 16.767 1.00 83.00 95 LYS A O 1
ATOM 800 N N . LEU A 1 96 ? -0.212 -8.218 16.810 1.00 79.38 96 LEU A N 1
ATOM 801 C CA . LEU A 1 96 ? 0.036 -8.272 15.368 1.00 79.38 96 LEU A CA 1
ATOM 802 C C . LEU A 1 96 ? 1.001 -9.424 15.061 1.00 79.38 96 LEU A C 1
ATOM 804 O O . LEU A 1 96 ? 2.106 -9.511 15.600 1.00 79.38 96 LEU A O 1
ATOM 808 N N . PHE A 1 97 ? 0.594 -10.323 14.175 1.00 72.25 97 PHE A N 1
ATOM 809 C CA . PHE A 1 97 ? 1.372 -11.483 13.765 1.00 72.25 97 PHE A CA 1
ATOM 810 C C . PHE A 1 97 ? 1.666 -11.418 12.265 1.00 72.25 97 PHE A C 1
ATOM 812 O O . PHE A 1 97 ? 0.759 -11.422 11.436 1.00 72.25 97 PHE A O 1
ATOM 819 N N . GLU A 1 98 ? 2.940 -11.389 11.881 1.00 67.88 98 GLU A N 1
ATOM 820 C CA . GLU A 1 98 ? 3.328 -11.522 10.474 1.00 67.88 98 GLU A CA 1
ATOM 821 C C . GLU A 1 98 ? 3.432 -13.014 10.113 1.00 67.88 98 GLU A C 1
ATOM 823 O O . GLU A 1 98 ? 4.284 -13.725 10.638 1.00 67.88 98 GLU A O 1
ATOM 828 N N . GLN A 1 99 ? 2.577 -13.507 9.205 1.00 58.41 99 GLN A N 1
ATOM 829 C CA . GLN A 1 99 ? 2.524 -14.939 8.846 1.00 58.41 99 GLN A CA 1
ATOM 830 C C . GLN A 1 99 ? 3.672 -15.435 7.950 1.00 58.41 99 GLN A C 1
ATOM 832 O O . GLN A 1 99 ? 3.709 -16.616 7.635 1.00 58.41 99 GLN A O 1
ATOM 837 N N . ASN A 1 100 ? 4.626 -14.592 7.547 1.00 53.09 100 ASN A N 1
ATOM 838 C CA . ASN A 1 100 ? 5.681 -14.986 6.607 1.00 53.09 100 ASN A CA 1
ATOM 839 C C . ASN A 1 100 ? 7.074 -14.612 7.127 1.00 53.09 100 ASN A C 1
ATOM 841 O O . ASN A 1 100 ? 7.679 -13.628 6.703 1.00 53.09 100 ASN A O 1
ATOM 845 N N . SER A 1 101 ? 7.605 -15.423 8.042 1.00 52.53 101 SER A N 1
ATOM 846 C CA . SER A 1 101 ? 8.929 -15.233 8.651 1.00 52.53 101 SER A CA 1
ATOM 847 C C . SER A 1 101 ? 10.103 -15.776 7.825 1.00 52.53 101 SER A C 1
ATOM 849 O O . SER A 1 101 ? 11.248 -15.642 8.252 1.00 52.53 101 SER A O 1
ATOM 851 N N . ALA A 1 102 ? 9.884 -16.314 6.621 1.00 52.44 102 ALA A N 1
ATOM 852 C CA . ALA A 1 102 ? 10.984 -16.837 5.802 1.00 52.44 102 ALA A CA 1
ATOM 853 C C . ALA A 1 102 ? 11.924 -15.747 5.230 1.00 52.44 102 ALA A C 1
ATOM 855 O O . ALA A 1 102 ? 12.999 -16.073 4.737 1.00 52.44 102 ALA A O 1
ATOM 856 N N . LEU A 1 103 ? 11.556 -14.456 5.290 1.00 52.19 103 LEU A N 1
ATOM 857 C CA . LEU A 1 103 ? 12.308 -13.362 4.646 1.00 52.19 103 LEU A CA 1
ATOM 858 C C . LEU A 1 103 ? 12.619 -12.149 5.543 1.00 52.19 103 LEU A C 1
ATOM 860 O O . LEU A 1 103 ? 13.111 -11.139 5.045 1.00 52.19 103 LEU A O 1
ATOM 864 N N . LEU A 1 104 ? 12.400 -12.219 6.860 1.00 54.53 104 LEU A N 1
ATOM 865 C CA . LEU A 1 104 ? 12.891 -11.177 7.775 1.00 54.53 104 LEU A CA 1
ATOM 866 C C . LEU A 1 104 ? 14.360 -11.453 8.123 1.00 54.53 104 LEU A C 1
ATOM 868 O O . LEU A 1 104 ? 14.682 -11.918 9.222 1.00 54.53 104 LEU A O 1
ATOM 872 N N . THR A 1 105 ? 15.246 -11.189 7.162 1.00 55.41 105 THR A N 1
ATOM 873 C CA . THR A 1 105 ? 16.711 -11.276 7.304 1.00 55.41 105 THR A CA 1
ATOM 874 C C . THR A 1 105 ? 17.305 -10.117 8.110 1.00 55.41 105 THR A C 1
ATOM 876 O O . THR A 1 105 ? 18.464 -10.178 8.506 1.00 55.41 105 THR A O 1
ATOM 879 N N . ASN A 1 106 ? 16.528 -9.068 8.401 1.00 65.88 106 ASN A N 1
ATOM 880 C CA . ASN A 1 106 ? 17.034 -7.864 9.049 1.00 65.88 106 ASN A CA 1
ATOM 881 C C . ASN A 1 106 ? 16.662 -7.822 10.542 1.00 65.88 106 ASN A C 1
ATOM 883 O O . ASN A 1 106 ? 15.496 -7.644 10.900 1.00 65.88 106 ASN A O 1
ATOM 887 N N . VAL A 1 107 ? 17.660 -7.958 11.423 1.00 70.38 107 VAL A N 1
ATOM 888 C CA . VAL A 1 107 ? 17.500 -7.921 12.894 1.00 70.38 107 VAL A CA 1
ATOM 889 C C . VAL A 1 107 ? 16.782 -6.644 13.354 1.00 70.38 107 VAL A C 1
ATOM 891 O O . VAL A 1 107 ? 15.951 -6.696 14.259 1.00 70.38 107 VAL A O 1
ATOM 894 N N . LYS A 1 108 ? 17.022 -5.513 12.675 1.00 72.88 108 LYS A N 1
ATOM 895 C CA . LYS A 1 108 ? 16.366 -4.231 12.979 1.00 72.88 108 LYS A CA 1
ATOM 896 C C . LYS A 1 108 ? 14.845 -4.280 12.796 1.00 72.88 108 LYS A C 1
ATOM 898 O O . LYS A 1 108 ? 14.123 -3.752 13.633 1.00 72.88 108 LYS A O 1
ATOM 903 N N . GLU A 1 109 ? 14.348 -4.950 11.753 1.00 71.19 109 GLU A N 1
ATOM 904 C CA . GLU A 1 109 ? 12.900 -5.073 11.514 1.00 71.19 109 GLU A CA 1
ATOM 905 C C . GLU A 1 109 ? 12.218 -5.934 12.583 1.00 71.19 109 GLU A C 1
ATOM 907 O O . GLU A 1 109 ? 11.102 -5.630 12.996 1.00 71.19 109 GLU A O 1
ATOM 912 N N . ARG A 1 110 ? 12.903 -6.966 13.094 1.00 71.25 110 ARG A N 1
ATOM 913 C CA . ARG A 1 110 ? 12.370 -7.805 14.179 1.00 71.25 110 ARG A CA 1
ATOM 914 C C . ARG A 1 110 ? 12.203 -7.024 15.479 1.00 71.25 110 ARG A C 1
ATOM 916 O O . ARG A 1 110 ? 11.175 -7.165 16.136 1.00 71.25 110 ARG A O 1
ATOM 923 N N . ILE A 1 111 ? 13.185 -6.190 15.829 1.00 77.50 111 ILE A N 1
ATOM 924 C CA . ILE A 1 111 ? 13.123 -5.340 17.027 1.00 77.50 111 ILE A CA 1
ATOM 925 C C . ILE A 1 111 ? 11.966 -4.344 16.903 1.00 77.50 111 ILE A C 1
ATOM 927 O O . ILE A 1 111 ? 11.157 -4.235 17.820 1.00 77.50 111 ILE A O 1
ATOM 931 N N . ILE A 1 112 ? 11.836 -3.682 15.749 1.00 78.94 112 ILE A N 1
ATOM 932 C CA . ILE A 1 112 ? 10.746 -2.728 15.494 1.00 78.94 112 ILE A CA 1
ATOM 933 C C . ILE A 1 112 ? 9.378 -3.418 15.584 1.00 78.94 112 ILE A C 1
ATOM 935 O O . ILE A 1 112 ? 8.478 -2.904 16.241 1.00 78.94 112 ILE A O 1
ATOM 939 N N . ASN A 1 113 ? 9.219 -4.605 14.995 1.00 77.31 113 ASN A N 1
ATOM 940 C CA . ASN A 1 113 ? 7.961 -5.351 15.070 1.00 77.31 113 ASN A CA 1
ATOM 941 C C . ASN A 1 113 ? 7.628 -5.802 16.502 1.00 77.31 113 ASN A C 1
ATOM 943 O O . ASN A 1 113 ? 6.465 -5.760 16.900 1.00 77.31 113 ASN A O 1
ATOM 947 N N . CYS A 1 114 ? 8.632 -6.195 17.291 1.00 79.06 114 CYS A N 1
ATOM 948 C CA . CYS A 1 114 ? 8.445 -6.533 18.701 1.00 79.06 114 CYS A CA 1
ATOM 949 C C . CYS A 1 114 ? 7.960 -5.318 19.508 1.00 79.06 114 CYS A C 1
ATOM 951 O O . CYS A 1 114 ? 6.964 -5.413 20.223 1.00 79.06 114 CYS A O 1
ATOM 953 N N . LEU A 1 115 ? 8.607 -4.162 19.327 1.00 83.44 115 LEU A N 1
ATOM 954 C CA . LEU A 1 115 ? 8.215 -2.909 19.977 1.00 83.44 115 LEU A CA 1
ATOM 955 C C . LEU A 1 115 ? 6.802 -2.476 19.571 1.00 83.44 115 LEU A C 1
ATOM 957 O O . LEU A 1 115 ? 5.994 -2.138 20.431 1.00 83.44 115 LEU A O 1
ATOM 961 N N . ASN A 1 116 ? 6.468 -2.564 18.282 1.00 83.00 116 ASN A N 1
ATOM 962 C CA . ASN A 1 116 ? 5.122 -2.259 17.795 1.00 83.00 116 ASN A CA 1
ATOM 963 C C . ASN A 1 116 ? 4.068 -3.159 18.453 1.00 83.00 116 ASN A C 1
ATOM 965 O O . ASN A 1 116 ? 3.020 -2.673 18.865 1.00 83.00 116 ASN A O 1
ATOM 969 N N . ASN A 1 117 ? 4.357 -4.451 18.617 1.00 84.38 117 ASN A N 1
ATOM 970 C CA . ASN A 1 117 ? 3.459 -5.375 19.309 1.00 84.38 117 ASN A CA 1
ATOM 971 C C . ASN A 1 117 ? 3.290 -5.058 20.795 1.00 84.38 117 ASN A C 1
ATOM 973 O O . ASN A 1 117 ? 2.182 -5.175 21.314 1.00 84.38 117 ASN A O 1
ATOM 977 N N . GLN A 1 118 ? 4.357 -4.638 21.477 1.00 85.69 118 GLN A N 1
ATOM 978 C CA . GLN A 1 118 ? 4.268 -4.204 22.872 1.00 85.69 118 GLN A CA 1
ATOM 979 C C . GLN A 1 118 ? 3.394 -2.954 23.008 1.00 85.69 118 GLN A C 1
ATOM 981 O O . GLN A 1 118 ? 2.499 -2.926 23.850 1.00 85.69 118 GLN A O 1
ATOM 986 N N . ILE A 1 119 ? 3.600 -1.957 22.143 1.00 88.06 119 ILE A N 1
ATOM 987 C CA . ILE A 1 119 ? 2.801 -0.725 22.132 1.00 88.06 119 ILE A CA 1
ATOM 988 C C . ILE A 1 119 ? 1.326 -1.048 21.873 1.00 88.06 119 ILE A C 1
ATOM 990 O O . ILE A 1 119 ? 0.459 -0.584 22.609 1.00 88.06 119 ILE A O 1
ATOM 994 N N . VAL A 1 120 ? 1.034 -1.875 20.866 1.00 88.50 120 VAL A N 1
ATOM 995 C CA . VAL A 1 120 ? -0.344 -2.256 20.524 1.00 88.50 120 VAL A CA 1
ATOM 996 C C . VAL A 1 120 ? -1.017 -3.022 21.664 1.00 88.50 120 VAL A C 1
ATOM 998 O O . VAL A 1 120 ? -2.159 -2.711 21.986 1.00 88.50 120 VAL A O 1
ATOM 1001 N N . SER A 1 121 ? -0.313 -3.951 22.319 1.00 88.31 121 SER A N 1
ATOM 1002 C CA . SER A 1 121 ? -0.841 -4.698 23.473 1.00 88.31 121 SER A CA 1
ATOM 1003 C C . SER A 1 121 ? -1.177 -3.777 24.655 1.00 88.31 121 SER A C 1
ATOM 1005 O O . SER A 1 121 ? -2.225 -3.928 25.284 1.00 88.31 121 SER A O 1
ATOM 1007 N N . ILE A 1 122 ? -0.328 -2.782 24.939 1.00 90.00 122 ILE A N 1
ATOM 1008 C CA . ILE A 1 122 ? -0.587 -1.797 26.001 1.00 90.00 122 ILE A CA 1
ATOM 1009 C C . ILE A 1 122 ? -1.805 -0.937 25.649 1.00 90.00 122 ILE A C 1
ATOM 1011 O O . ILE A 1 122 ? -2.732 -0.821 26.450 1.00 90.00 122 ILE A O 1
ATOM 1015 N N . LEU A 1 123 ? -1.828 -0.360 24.444 1.00 90.88 123 LEU A N 1
ATOM 1016 C CA . LEU A 1 123 ? -2.918 0.515 24.009 1.00 90.88 123 LEU A CA 1
ATOM 1017 C C . LEU A 1 123 ? -4.257 -0.218 23.960 1.00 90.88 123 LEU A C 1
ATOM 1019 O O . LEU A 1 123 ? -5.278 0.346 24.348 1.00 90.88 123 LEU A O 1
ATOM 1023 N N . SER A 1 124 ? -4.266 -1.475 23.518 1.00 91.06 124 SER A N 1
ATOM 1024 C CA . SER A 1 124 ? -5.503 -2.244 23.429 1.00 91.06 124 SER A CA 1
ATOM 1025 C C . SER A 1 124 ? -6.082 -2.560 24.809 1.00 91.06 124 SER A C 1
ATOM 1027 O O . SER A 1 124 ? -7.293 -2.457 24.995 1.00 91.06 124 SER A O 1
ATOM 1029 N N . LYS A 1 125 ? -5.230 -2.859 25.799 1.00 90.50 125 LYS A N 1
ATOM 1030 C CA . LYS A 1 125 ? -5.656 -3.064 27.191 1.00 90.50 125 LYS A CA 1
ATOM 1031 C C . LYS A 1 125 ? -6.220 -1.789 27.809 1.00 90.50 125 LYS A C 1
ATOM 1033 O O . LYS A 1 125 ? -7.260 -1.854 28.457 1.00 90.50 125 LYS A O 1
ATOM 1038 N N . LEU A 1 126 ? -5.579 -0.642 27.575 1.00 91.19 126 LEU A N 1
ATOM 1039 C CA . LEU A 1 126 ? -6.081 0.654 28.048 1.00 91.19 126 LEU A CA 1
ATOM 1040 C C . LEU A 1 126 ? -7.445 0.983 27.428 1.00 91.19 126 LEU A C 1
ATOM 1042 O O . LEU A 1 126 ? -8.382 1.317 28.146 1.00 91.19 126 LEU A O 1
ATOM 1046 N N . LEU A 1 127 ? -7.595 0.797 26.113 1.00 90.50 127 LEU A N 1
ATOM 1047 C CA . LEU A 1 127 ? -8.883 0.977 25.436 1.00 90.50 127 LEU A CA 1
ATOM 1048 C C . LEU A 1 127 ? -9.960 0.037 25.988 1.00 90.50 127 LEU A C 1
ATOM 1050 O O . LEU A 1 127 ? -11.094 0.456 26.202 1.00 90.50 127 LEU A O 1
ATOM 1054 N N . PHE A 1 128 ? -9.619 -1.227 26.241 1.00 91.38 128 PHE A N 1
ATOM 1055 C CA . PHE A 1 128 ? -10.555 -2.191 26.815 1.00 91.38 128 PHE A CA 1
ATOM 1056 C C . PHE A 1 128 ? -10.998 -1.803 28.232 1.00 91.38 128 PHE A C 1
ATOM 1058 O O . PHE A 1 128 ? -12.172 -1.950 28.573 1.00 91.38 128 PHE A O 1
ATOM 1065 N N . GLN A 1 129 ? -10.085 -1.272 29.049 1.00 90.25 129 GLN A N 1
ATOM 1066 C CA . GLN A 1 129 ? -10.410 -0.749 30.376 1.00 90.25 129 GLN A CA 1
ATOM 1067 C C . GLN A 1 129 ? -11.372 0.442 30.292 1.00 90.25 129 GLN A C 1
ATOM 1069 O O . GLN A 1 129 ? -12.413 0.406 30.944 1.00 90.25 129 GLN A O 1
ATOM 1074 N N . GLU A 1 130 ? -11.083 1.429 29.442 1.00 88.31 130 GLU A N 1
ATOM 1075 C CA . GLU A 1 130 ? -11.948 2.600 29.224 1.00 88.31 130 GLU A CA 1
ATOM 1076 C C . GLU A 1 130 ? -13.350 2.205 28.739 1.00 88.31 130 GLU A C 1
ATOM 1078 O O . GLU A 1 130 ? -14.361 2.659 29.277 1.00 88.31 130 GLU A O 1
ATOM 1083 N N . ILE A 1 131 ? -13.438 1.277 27.779 1.00 87.25 131 ILE A N 1
ATOM 1084 C CA . ILE A 1 131 ? -14.723 0.750 27.293 1.00 87.25 131 ILE A CA 1
ATOM 1085 C C . ILE A 1 131 ? -15.511 0.088 28.431 1.00 87.25 131 ILE A C 1
ATOM 1087 O O . ILE A 1 131 ? -16.732 0.242 28.513 1.00 87.25 131 ILE A O 1
ATOM 1091 N N . ASN A 1 132 ? -14.839 -0.652 29.314 1.00 85.25 132 ASN A N 1
ATOM 1092 C CA . ASN A 1 132 ? -15.495 -1.316 30.436 1.00 85.25 132 ASN A CA 1
ATOM 1093 C C . ASN A 1 132 ? -15.954 -0.335 31.522 1.00 85.25 132 ASN A C 1
ATOM 1095 O O . ASN A 1 132 ? -17.010 -0.564 32.114 1.00 85.25 132 ASN A O 1
ATOM 1099 N N . ILE A 1 133 ? -15.210 0.747 31.768 1.00 85.94 133 ILE A N 1
ATOM 1100 C CA . ILE A 1 133 ? -15.627 1.829 32.673 1.00 85.94 133 ILE A CA 1
ATOM 1101 C C . ILE A 1 133 ? -16.888 2.498 32.115 1.00 85.94 133 ILE A C 1
ATOM 1103 O O . ILE A 1 133 ? -17.930 2.472 32.768 1.00 85.94 133 ILE A O 1
ATOM 1107 N N . ALA A 1 134 ? -16.848 2.947 30.856 1.00 81.56 134 ALA A N 1
ATOM 1108 C CA . ALA A 1 134 ? -17.995 3.573 30.197 1.00 81.56 134 ALA A CA 1
ATOM 1109 C C . ALA A 1 134 ? -19.236 2.659 30.152 1.00 81.56 134 ALA A C 1
ATOM 1111 O O . ALA A 1 134 ? -20.370 3.118 30.310 1.00 81.56 134 ALA A O 1
ATOM 1112 N N . ARG A 1 135 ? -19.043 1.343 29.977 1.00 78.75 135 ARG A N 1
ATOM 1113 C CA . ARG A 1 135 ? -20.134 0.359 30.065 1.00 78.75 135 ARG A CA 1
ATOM 1114 C C . ARG A 1 135 ? -20.740 0.278 31.462 1.00 78.75 135 ARG A C 1
ATOM 1116 O O . ARG A 1 135 ? -21.963 0.224 31.573 1.00 78.75 135 ARG A O 1
ATOM 1123 N N . ARG A 1 136 ? -1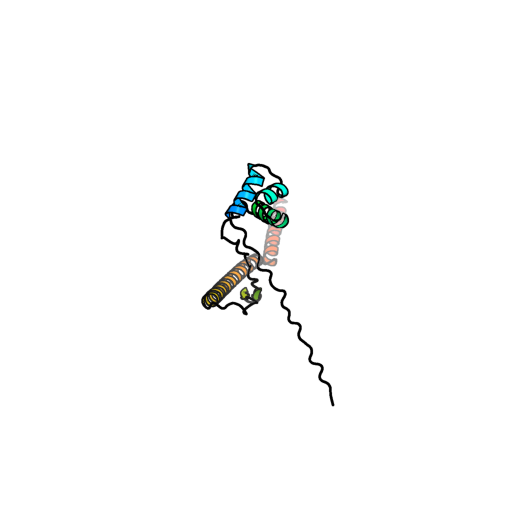9.920 0.260 32.517 1.00 71.00 136 ARG A N 1
ATOM 1124 C CA . ARG A 1 136 ? -20.417 0.228 33.902 1.00 71.00 136 ARG A CA 1
ATOM 1125 C C . ARG A 1 136 ? -21.212 1.485 34.233 1.00 71.00 136 ARG A C 1
ATOM 1127 O O . ARG A 1 136 ? -22.303 1.355 34.780 1.00 71.00 136 ARG A O 1
ATOM 1134 N N . ASP A 1 137 ? -20.736 2.657 33.830 1.00 61.00 137 ASP A N 1
ATOM 1135 C CA . ASP A 1 137 ? -21.430 3.927 34.084 1.00 61.00 137 ASP A CA 1
ATOM 1136 C C . ASP A 1 137 ? -22.786 4.003 33.363 1.00 61.00 137 ASP A C 1
ATOM 1138 O O . ASP A 1 137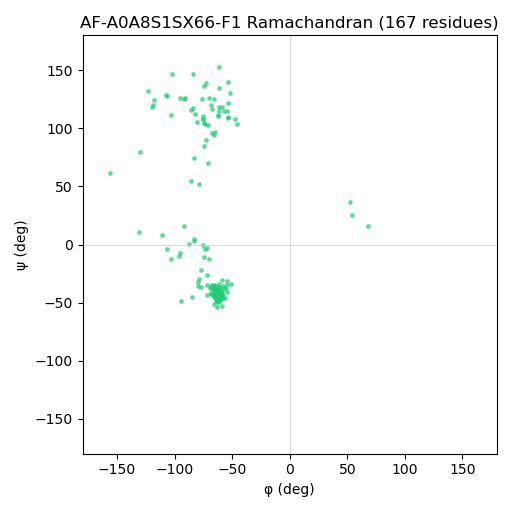 ? -23.771 4.503 33.911 1.00 61.00 137 ASP A O 1
ATOM 1142 N N . CYS A 1 138 ? -22.882 3.422 32.162 1.00 58.03 138 CYS A N 1
ATOM 1143 C CA . CYS A 1 138 ? -24.148 3.300 31.438 1.00 58.03 138 CYS A CA 1
ATOM 1144 C C . CYS A 1 138 ? -25.154 2.381 32.161 1.00 58.03 138 CYS A C 1
ATOM 1146 O O . CYS A 1 138 ? -26.350 2.669 32.175 1.00 58.03 138 CYS A O 1
ATOM 1148 N N . CYS A 1 139 ? -24.682 1.307 32.803 1.00 52.88 139 CYS A N 1
ATOM 1149 C CA . CYS A 1 139 ? -25.533 0.378 33.553 1.00 52.88 139 CYS A CA 1
ATOM 1150 C C . CYS A 1 139 ? -25.916 0.893 34.952 1.00 52.88 139 CYS A C 1
ATOM 1152 O O . CYS A 1 139 ? -27.021 0.619 35.415 1.00 52.88 139 CYS A O 1
ATOM 1154 N N . ILE A 1 140 ? -25.053 1.660 35.628 1.00 52.62 140 ILE A N 1
ATOM 1155 C CA . ILE A 1 140 ? -25.349 2.228 36.957 1.00 52.62 140 ILE A CA 1
ATOM 1156 C C . ILE A 1 140 ? -26.488 3.258 36.869 1.00 52.62 140 ILE A C 1
ATOM 1158 O O . ILE A 1 140 ? -27.363 3.281 37.734 1.00 52.62 140 ILE A O 1
ATOM 1162 N N . ASN A 1 141 ? -26.557 4.024 35.777 1.00 52.41 141 ASN A N 1
ATOM 1163 C CA . ASN A 1 141 ? -27.632 4.995 35.541 1.00 52.41 141 ASN A CA 1
ATOM 1164 C C . ASN A 1 141 ? -28.992 4.368 35.168 1.00 52.41 141 ASN A C 1
ATOM 1166 O O . ASN A 1 141 ? -29.977 5.092 35.037 1.00 52.41 141 ASN A O 1
ATOM 1170 N N . GLN A 1 142 ? -29.078 3.042 35.012 1.00 53.12 142 GLN A N 1
ATOM 1171 C CA . GLN A 1 142 ? -30.343 2.338 34.758 1.00 53.12 142 GLN A CA 1
ATOM 1172 C C . GLN A 1 142 ? -30.984 1.759 36.027 1.00 53.12 142 GLN A C 1
ATOM 1174 O O . GLN A 1 142 ? -32.155 1.385 35.999 1.00 53.12 142 GLN A O 1
ATOM 1179 N N . ASN A 1 143 ? -30.280 1.760 37.163 1.00 49.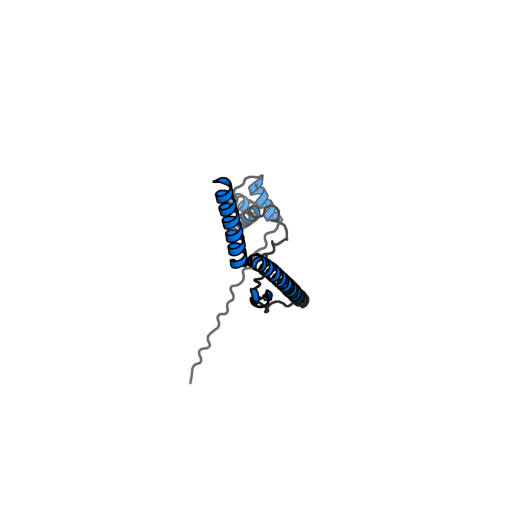47 143 ASN A N 1
ATOM 1180 C CA . ASN A 1 143 ? -30.817 1.305 38.447 1.00 49.47 143 ASN A CA 1
ATOM 1181 C C . ASN A 1 143 ? -31.561 2.428 39.184 1.00 49.47 143 ASN A C 1
ATOM 1183 O O . ASN A 1 143 ? -31.285 2.719 40.347 1.00 49.47 143 ASN A O 1
ATOM 1187 N N . HIS A 1 144 ? -32.543 3.057 38.541 1.00 56.03 144 HIS A N 1
ATOM 1188 C CA . HIS A 1 144 ? -33.625 3.617 39.340 1.00 56.03 144 HIS A CA 1
ATOM 1189 C C . HIS A 1 144 ? -34.504 2.452 39.778 1.00 56.03 144 HIS A C 1
ATOM 1191 O O . HIS A 1 144 ? -35.152 1.819 38.950 1.00 56.03 144 HIS A O 1
ATOM 1197 N N . ASN A 1 145 ? -34.482 2.149 41.076 1.00 69.94 145 ASN A N 1
ATOM 1198 C CA . ASN A 1 145 ? -35.323 1.121 41.668 1.00 69.94 145 ASN A CA 1
ATOM 1199 C C . ASN A 1 145 ? -36.787 1.416 41.297 1.00 69.94 145 ASN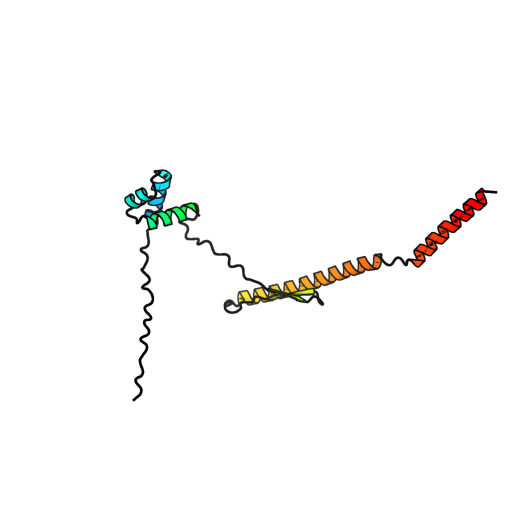 A C 1
ATOM 1201 O O . ASN A 1 145 ? -37.354 2.417 41.746 1.00 69.94 145 ASN A O 1
ATOM 1205 N N . LEU A 1 146 ? -37.371 0.590 40.422 1.00 75.69 146 LEU A N 1
ATOM 1206 C CA . LEU A 1 146 ? -38.732 0.772 39.907 1.00 75.69 146 LEU A CA 1
ATOM 1207 C C . LEU A 1 146 ? -39.743 0.893 41.055 1.00 75.69 146 LEU A C 1
ATOM 1209 O O . LEU A 1 146 ? -40.692 1.673 40.958 1.00 75.69 146 LEU A O 1
ATOM 1213 N N . ASP A 1 147 ? -39.477 0.219 42.175 1.00 74.88 147 ASP A N 1
ATOM 1214 C CA . ASP A 1 147 ? -40.288 0.297 43.386 1.00 74.88 147 ASP A CA 1
ATOM 1215 C C . ASP A 1 147 ? -40.274 1.697 44.016 1.00 74.88 147 ASP A C 1
ATOM 1217 O O . ASP A 1 147 ? -41.319 2.206 44.424 1.00 74.88 147 ASP A O 1
ATOM 1221 N N . GLU A 1 148 ? -39.132 2.391 44.041 1.00 80.81 148 GLU A N 1
ATOM 1222 C CA . GLU A 1 148 ? -39.065 3.764 44.559 1.00 80.81 148 GLU A CA 1
ATOM 1223 C C . GLU A 1 148 ? -39.811 4.756 43.661 1.00 80.81 148 GLU A C 1
ATOM 1225 O O . GLU A 1 148 ? -40.439 5.701 44.156 1.00 80.81 148 GLU A O 1
ATOM 1230 N N . GLN A 1 149 ? -39.775 4.548 42.343 1.00 82.00 149 GLN A N 1
ATOM 1231 C CA . GLN A 1 149 ? -40.532 5.369 41.397 1.00 82.00 149 GLN A CA 1
ATOM 1232 C C . GLN A 1 149 ? -42.042 5.133 41.539 1.00 82.00 149 GLN A C 1
ATOM 1234 O O . GLN A 1 149 ? -42.807 6.100 41.604 1.00 82.00 149 GLN A O 1
ATOM 1239 N N . LEU A 1 150 ? -42.466 3.875 41.686 1.00 87.38 150 LEU A N 1
ATOM 1240 C CA . LEU A 1 150 ? -43.856 3.498 41.960 1.00 87.38 150 LEU A CA 1
ATOM 1241 C C . LEU A 1 150 ? -44.368 4.111 43.269 1.00 87.38 150 LEU A C 1
ATOM 1243 O O . LEU A 1 150 ? -45.465 4.677 43.303 1.00 87.38 150 LEU A O 1
ATOM 1247 N N . VAL A 1 151 ? -43.562 4.074 44.333 1.00 90.75 151 VAL A N 1
ATOM 1248 C CA . VAL A 1 151 ? -43.903 4.698 45.622 1.00 90.75 151 VAL A CA 1
ATOM 1249 C C . VAL A 1 151 ? -44.047 6.217 45.488 1.00 90.75 151 VAL A C 1
ATOM 1251 O O . VAL A 1 151 ? -44.987 6.795 46.047 1.00 90.75 151 VAL A O 1
ATOM 1254 N N . LYS A 1 152 ? -43.168 6.880 44.724 1.00 91.38 152 LYS A N 1
ATOM 1255 C CA . LYS A 1 152 ? -43.270 8.326 44.456 1.00 91.38 152 LYS A CA 1
ATOM 1256 C C . LYS A 1 152 ? -44.534 8.673 43.671 1.00 91.38 152 LYS A C 1
ATOM 1258 O O . LYS A 1 152 ? -45.257 9.582 44.080 1.00 91.38 152 LYS A O 1
ATOM 1263 N N . ILE A 1 153 ? -44.842 7.929 42.608 1.00 93.69 153 ILE A N 1
ATOM 1264 C CA . ILE A 1 153 ? -46.056 8.133 41.799 1.00 93.69 153 ILE A CA 1
ATOM 1265 C C . ILE A 1 153 ? -47.311 7.951 42.660 1.00 93.69 153 ILE A C 1
ATOM 1267 O O . ILE A 1 153 ? -48.190 8.815 42.659 1.00 93.69 153 ILE A O 1
ATOM 1271 N N . LYS A 1 154 ? -47.364 6.890 43.474 1.00 94.81 154 LYS A N 1
ATOM 1272 C CA . LYS A 1 154 ? -48.487 6.635 44.387 1.00 94.81 154 LYS A CA 1
ATOM 1273 C C . LYS A 1 154 ? -48.693 7.778 45.385 1.00 94.81 154 LYS A C 1
ATOM 1275 O O . LYS A 1 154 ? -49.830 8.184 45.617 1.00 94.81 154 LYS A O 1
ATOM 1280 N N . LYS A 1 155 ? -47.612 8.328 45.954 1.00 94.56 155 LYS A N 1
ATOM 1281 C CA . LYS A 1 155 ? -47.689 9.497 46.851 1.00 94.56 155 LYS A CA 1
ATOM 1282 C C . LYS A 1 155 ? -48.260 10.729 46.150 1.00 94.56 155 LYS A C 1
ATOM 1284 O O . LYS A 1 155 ? -49.109 11.405 46.725 1.00 94.56 155 LYS A O 1
ATOM 1289 N N . VAL A 1 156 ? -47.816 11.021 44.927 1.00 95.06 156 VAL A N 1
ATOM 1290 C CA . VAL A 1 156 ? -48.303 12.180 44.161 1.00 95.06 156 VAL A CA 1
ATOM 1291 C C . VAL A 1 156 ? -49.789 12.036 43.835 1.00 95.06 156 VAL A C 1
ATOM 1293 O O . VAL A 1 156 ? -50.547 12.974 44.077 1.00 95.06 156 VAL A O 1
ATOM 1296 N N . LEU A 1 157 ? -50.213 10.859 43.367 1.00 95.38 157 LEU A N 1
ATOM 1297 C CA . LEU A 1 157 ? -51.616 10.582 43.048 1.00 95.38 157 LEU A CA 1
ATOM 1298 C C . LEU A 1 157 ? -52.518 10.709 44.279 1.00 95.38 157 LEU A C 1
ATOM 1300 O O . LEU A 1 157 ? -53.541 11.387 44.220 1.00 95.38 157 LEU A O 1
ATOM 1304 N N . ASN A 1 158 ? -52.108 10.141 45.418 1.00 94.50 158 ASN A N 1
ATOM 1305 C CA . ASN A 1 158 ? -52.862 10.286 46.664 1.00 94.50 158 ASN A CA 1
ATOM 1306 C C . ASN A 1 158 ? -52.960 11.747 47.108 1.00 94.50 158 ASN A C 1
ATOM 1308 O O . ASN A 1 158 ? -54.032 12.191 47.507 1.00 94.50 158 ASN A O 1
ATOM 1312 N N . ASN A 1 159 ? -51.874 12.515 47.011 1.00 94.25 159 ASN A N 1
ATOM 1313 C CA . ASN A 1 159 ? -51.900 13.933 47.363 1.00 94.25 159 ASN A CA 1
ATOM 1314 C C . ASN A 1 159 ? -52.835 14.741 46.452 1.00 94.25 159 ASN A C 1
ATOM 1316 O O . ASN A 1 159 ? -53.519 15.642 46.932 1.00 94.25 159 ASN A O 1
ATOM 1320 N N . GLN A 1 160 ? -52.881 14.437 45.153 1.00 90.69 160 GLN A N 1
ATOM 1321 C CA . GLN A 1 160 ? -53.815 15.084 44.226 1.00 90.69 160 GLN A CA 1
ATOM 1322 C C . GLN A 1 160 ? -55.267 14.718 44.539 1.00 90.69 160 GLN A C 1
ATOM 1324 O O . GLN A 1 160 ? -56.115 15.605 44.604 1.00 90.69 160 GLN A O 1
ATOM 1329 N N . TYR A 1 161 ? -55.538 13.441 44.807 1.00 91.94 161 TYR A N 1
ATOM 1330 C CA . TYR A 1 161 ? -56.867 12.970 45.187 1.00 91.94 161 TYR A CA 1
ATOM 1331 C C . TYR A 1 161 ? -57.376 13.643 46.471 1.00 91.94 161 TYR A C 1
ATOM 1333 O O . TYR A 1 161 ? -58.492 14.155 46.505 1.00 91.94 161 TYR A O 1
ATOM 1341 N N . GLN A 1 162 ? -56.533 13.731 47.504 1.00 91.94 162 GLN A N 1
ATOM 1342 C CA . GLN A 1 162 ? -56.889 14.410 48.754 1.00 91.94 162 GLN A CA 1
ATOM 1343 C C . GLN A 1 162 ? -57.164 15.905 48.543 1.00 91.94 162 GLN A C 1
ATOM 1345 O O . GLN A 1 162 ? -58.123 16.438 49.092 1.00 91.94 162 GLN A O 1
ATOM 1350 N N . LYS A 1 163 ? -56.382 16.583 47.693 1.00 90.25 163 LYS A N 1
ATOM 1351 C CA . LYS A 1 163 ? -56.654 17.982 47.323 1.00 90.25 163 LYS A CA 1
ATOM 1352 C C . LYS A 1 163 ? -57.987 18.149 46.591 1.00 90.25 163 LYS A C 1
ATOM 1354 O O . LYS A 1 163 ? -58.671 19.139 46.822 1.00 90.25 163 LYS A O 1
ATOM 1359 N N . MET A 1 164 ? -58.364 17.205 45.728 1.00 87.88 164 MET A N 1
ATOM 1360 C CA . MET A 1 164 ? -59.664 17.242 45.050 1.00 87.88 164 MET A CA 1
ATOM 1361 C C . MET A 1 164 ? -60.828 17.070 46.024 1.00 87.88 164 MET A C 1
ATOM 1363 O O . MET A 1 164 ? -61.795 17.814 45.921 1.00 87.88 164 MET A O 1
ATOM 1367 N N . LEU A 1 165 ? -60.720 16.144 46.979 1.00 86.81 165 LEU A N 1
ATOM 1368 C CA . LEU A 1 165 ? -61.745 15.937 48.008 1.00 86.81 165 LEU A CA 1
ATOM 1369 C C . LEU A 1 165 ? -61.948 17.174 48.889 1.00 86.81 165 LEU A C 1
ATOM 1371 O O . LEU A 1 165 ? -63.079 17.519 49.211 1.00 86.81 165 LEU A O 1
ATOM 1375 N N . ILE A 1 166 ? -60.861 17.855 49.258 1.00 85.12 166 ILE A N 1
ATOM 1376 C CA . ILE A 1 166 ? -60.927 19.083 50.063 1.00 85.12 166 ILE A CA 1
ATOM 1377 C C . ILE A 1 166 ? -61.603 20.222 49.285 1.00 85.12 166 ILE A C 1
ATOM 1379 O O . ILE A 1 166 ? -62.341 20.994 49.877 1.00 85.12 166 ILE A O 1
ATOM 1383 N N . ASN A 1 167 ? -61.395 20.302 47.968 1.00 70.69 167 ASN A N 1
ATOM 1384 C CA . ASN A 1 167 ? -61.978 21.341 47.111 1.00 70.69 167 ASN A CA 1
ATOM 1385 C C . ASN A 1 167 ? -63.425 21.045 46.653 1.00 70.69 167 ASN A C 1
ATOM 1387 O O . ASN A 1 167 ? -63.949 21.778 45.814 1.00 70.69 167 ASN A O 1
ATOM 1391 N N . GLN A 1 168 ? -64.046 19.959 47.128 1.00 61.31 168 GLN A N 1
ATOM 1392 C CA . GLN A 1 168 ? -65.437 19.584 46.826 1.00 61.31 168 GLN A CA 1
ATOM 1393 C C . GLN A 1 168 ? -66.405 19.802 48.003 1.00 61.31 168 GLN A C 1
ATOM 1395 O O . GLN A 1 168 ? -67.607 19.613 47.821 1.00 61.31 168 GLN A O 1
ATOM 1400 N N . ASN A 1 169 ? -65.894 20.216 49.169 1.00 50.31 169 ASN A N 1
ATOM 1401 C CA . ASN A 1 169 ? -66.675 20.709 50.310 1.00 50.31 169 ASN A CA 1
ATOM 1402 C C . ASN A 1 169 ? -66.606 22.237 50.378 1.00 50.31 169 ASN A C 1
ATOM 1404 O O . ASN A 1 169 ? -67.567 22.830 50.912 1.00 50.31 169 ASN A O 1
#

Solvent-accessible surface area (backbone atoms only — not comparable to full-atom values): 10299 Å² total; per-residue (Å²): 136,87,82,81,78,78,79,79,78,81,76,73,70,77,79,77,74,79,74,79,82,76,57,67,65,64,52,50,52,38,48,44,33,34,66,76,68,62,33,54,61,65,58,26,10,59,75,70,75,41,58,50,70,59,38,52,52,52,50,53,49,31,76,74,34,70,91,51,59,86,51,87,73,70,81,74,78,82,77,78,79,70,67,44,77,48,72,41,84,90,66,32,36,37,41,72,42,70,83,71,72,92,72,73,82,48,71,68,60,54,53,53,53,51,51,51,33,52,52,41,30,52,52,29,31,53,52,41,50,52,54,50,51,57,50,48,56,60,54,60,75,63,67,66,57,64,66,60,53,50,53,51,51,52,51,53,53,51,52,51,52,53,52,52,58,63,74,73,113

Mean predicted aligned error: 19.57 Å

pLDDT: mean 77.6, std 16.82, range [39.69, 96.88]

Secondary structure (DSSP, 8-state):
------------------PPPPPHHHHHHHHHHHHTS---HHHHHHHTT--HHHHHHHHHHHHH-TTTTT-S----------EEEEEETTTTEEEEEES-GGG---HHHHHHHHHHHHHHHHHHHHHHHHHHHHHHHHHHTT---HHHHHHHHHHHHHHHHHHHHHTT-

Nearest PDB structures (foldseek):
  7qh5-assembly2_B  TM=7.462E-01  e=6.719E-01  Streptomyces tsukubensis NRRL18488
  5z58-assembly1_L  TM=7.037E-01  e=8.813E+00  Homo sapiens

Sequence (169 aa):
MIKIQNKVDNSQQPLQRQRLKIDQEVKLNLINSVINDHLPVYQAAKLHKLKYSSAKHIFRNYQRDTHNFFSKQRKRRLMRKCQNIIIDVASGEIKLFEQNSALLTNVKERIINCLNNQIVSILSKLLFQEINIARRDCCINQNHNLDEQLVKIKKVLNNQYQKMLINQN

Foldseek 3Di:
DDDDDPDDPPPPDPPPPPDDDDDPVLLVQLLCCCPVVVDDLVVSCVVSVHDSVVSVVSNVLCVVPVPCSVPPPDPPDPPDQDWDWDADPVQQFIATHRPDPPPPPDPVVVVVNVVVRVVRRVVRNVVVVVVVVVVVVVVVVVPPPVVVVVVVVVVVVVVVVVVVVVVVD

Radius of gyration: 39.45 Å; Cα contacts (8 Å, |Δi|>4): 85; chains: 1; bounding box: 87×80×90 Å

Organism: Paramecium octaurelia (NCBI:txid43137)